Protein AF-A0A1Y1L8E2-F1 (afdb_monomer)

Radius of gyration: 16.69 Å; Cα contacts (8 Å, |Δi|>4): 199; chains: 1; bounding box: 32×36×58 Å

Structure (mmCIF, N/CA/C/O backbone):
data_AF-A0A1Y1L8E2-F1
#
_entry.id   AF-A0A1Y1L8E2-F1
#
loop_
_atom_site.group_PDB
_atom_site.id
_atom_site.type_symbol
_atom_site.label_atom_id
_atom_site.label_alt_id
_atom_site.label_comp_id
_atom_site.label_asym_id
_atom_site.label_entity_id
_atom_site.label_seq_id
_atom_site.pdbx_PDB_ins_code
_atom_site.Cartn_x
_atom_site.Cartn_y
_atom_site.Cartn_z
_atom_site.occupancy
_atom_site.B_iso_or_equiv
_atom_site.auth_seq_id
_atom_site.auth_comp_id
_atom_site.auth_asym_id
_atom_site.auth_atom_id
_atom_site.pdbx_PDB_model_num
ATOM 1 N N . MET A 1 1 ? 7.043 11.785 -0.685 1.00 83.12 1 MET A N 1
ATOM 2 C CA . MET A 1 1 ? 6.621 10.558 -1.414 1.00 83.12 1 MET A CA 1
ATOM 3 C C . MET A 1 1 ? 7.559 10.126 -2.560 1.00 83.12 1 MET A C 1
ATOM 5 O O . MET A 1 1 ? 7.576 8.943 -2.883 1.00 83.12 1 MET A O 1
ATOM 9 N N . LYS A 1 2 ? 8.369 11.013 -3.176 1.00 87.50 2 LYS A N 1
ATOM 10 C CA . LYS A 1 2 ? 9.293 10.635 -4.280 1.00 87.50 2 LYS A CA 1
ATOM 11 C C . LYS A 1 2 ? 10.254 9.495 -3.917 1.00 87.50 2 LYS A C 1
ATOM 13 O O . LYS A 1 2 ? 10.487 8.614 -4.737 1.00 87.50 2 LYS A O 1
ATOM 18 N N . GLU A 1 3 ? 10.784 9.511 -2.698 1.00 90.19 3 GLU A N 1
ATOM 19 C CA . GLU A 1 3 ? 11.722 8.484 -2.241 1.00 90.19 3 GLU A CA 1
ATOM 20 C C . GLU A 1 3 ? 11.047 7.120 -2.076 1.00 90.19 3 GLU A C 1
ATOM 22 O O . GLU A 1 3 ? 11.519 6.122 -2.610 1.00 90.19 3 GLU A O 1
ATOM 27 N N . SER A 1 4 ? 9.864 7.089 -1.463 1.00 90.81 4 SER A N 1
ATOM 28 C CA . SER A 1 4 ? 9.057 5.875 -1.311 1.00 90.81 4 SER A CA 1
ATOM 29 C C . SER A 1 4 ? 8.724 5.230 -2.655 1.00 90.81 4 SER A C 1
ATOM 31 O O . SER A 1 4 ? 8.772 4.012 -2.767 1.00 90.81 4 SER A O 1
ATOM 33 N N . ALA A 1 5 ? 8.456 6.030 -3.694 1.00 93.50 5 ALA A N 1
ATOM 34 C CA . ALA A 1 5 ? 8.225 5.515 -5.042 1.00 93.50 5 ALA A CA 1
ATOM 35 C C . ALA A 1 5 ? 9.478 4.854 -5.652 1.00 93.50 5 ALA A C 1
ATOM 37 O O . ALA A 1 5 ? 9.367 3.827 -6.318 1.00 93.50 5 ALA A O 1
ATOM 38 N N . ARG A 1 6 ? 10.678 5.400 -5.404 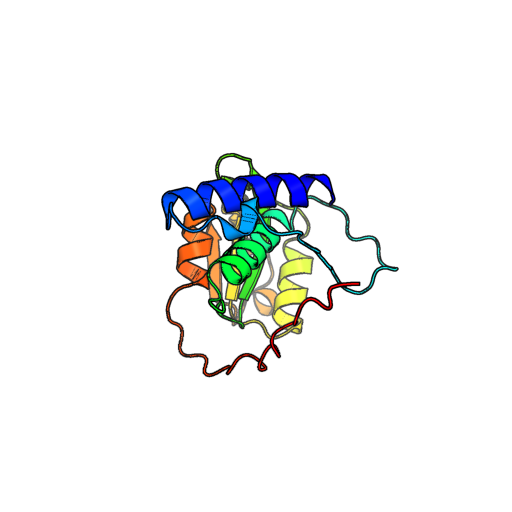1.00 94.62 6 ARG A N 1
ATOM 39 C CA . ARG A 1 6 ? 11.949 4.809 -5.868 1.00 94.62 6 ARG A CA 1
ATOM 40 C C . ARG A 1 6 ? 12.285 3.514 -5.138 1.00 94.62 6 ARG A C 1
ATOM 42 O O . ARG A 1 6 ? 12.685 2.538 -5.777 1.00 94.62 6 ARG A O 1
ATOM 49 N N . ILE A 1 7 ? 12.097 3.499 -3.818 1.00 95.94 7 ILE A N 1
ATOM 50 C CA . ILE A 1 7 ? 12.280 2.301 -2.995 1.00 95.94 7 ILE A CA 1
ATOM 51 C C . ILE A 1 7 ? 11.293 1.226 -3.452 1.00 95.94 7 ILE A C 1
ATOM 53 O O . ILE A 1 7 ? 11.709 0.112 -3.755 1.00 95.94 7 ILE A O 1
ATOM 57 N N . ALA A 1 8 ? 10.016 1.578 -3.608 1.00 97.06 8 ALA A N 1
ATOM 58 C CA . ALA A 1 8 ? 8.993 0.658 -4.083 1.00 97.06 8 ALA A CA 1
ATOM 59 C C . ALA A 1 8 ? 9.320 0.086 -5.472 1.00 97.06 8 ALA A C 1
ATOM 61 O O . ALA A 1 8 ? 9.226 -1.120 -5.669 1.00 97.06 8 ALA A O 1
ATOM 62 N N . LEU A 1 9 ? 9.782 0.904 -6.423 1.00 97.06 9 LEU A N 1
ATOM 63 C CA . LEU A 1 9 ? 10.208 0.403 -7.733 1.00 97.06 9 LEU A CA 1
ATOM 64 C C . LEU A 1 9 ? 11.386 -0.575 -7.631 1.00 97.06 9 LEU A C 1
ATOM 66 O O . LEU A 1 9 ? 11.406 -1.590 -8.323 1.00 97.06 9 LEU A O 1
ATOM 70 N N . THR A 1 10 ? 12.354 -0.291 -6.758 1.00 97.25 10 THR A N 1
ATOM 71 C CA . THR A 1 10 ? 13.492 -1.190 -6.509 1.00 97.25 10 THR A CA 1
ATOM 72 C C . THR A 1 10 ? 13.023 -2.526 -5.937 1.00 97.25 10 THR A C 1
ATOM 74 O O . THR A 1 10 ? 13.406 -3.582 -6.438 1.00 97.25 10 THR A O 1
ATOM 77 N N . VAL A 1 11 ? 12.139 -2.490 -4.939 1.00 97.81 11 VAL A N 1
ATOM 78 C CA . VAL A 1 11 ? 11.563 -3.692 -4.326 1.00 97.81 11 VAL A CA 1
ATOM 79 C C . VAL A 1 11 ? 10.725 -4.475 -5.336 1.00 97.81 11 VAL A C 1
ATOM 81 O O . VAL A 1 11 ? 10.903 -5.682 -5.452 1.00 97.81 11 VAL A O 1
ATOM 84 N N . ALA A 1 12 ? 9.876 -3.805 -6.122 1.00 97.81 12 ALA A N 1
ATOM 85 C CA . ALA A 1 12 ? 9.049 -4.439 -7.146 1.00 97.81 12 ALA A CA 1
ATOM 86 C C . ALA A 1 12 ? 9.896 -5.143 -8.215 1.00 97.81 12 ALA A C 1
ATOM 88 O O . ALA A 1 12 ? 9.584 -6.267 -8.589 1.00 97.81 12 ALA A O 1
ATOM 89 N N . ARG A 1 13 ? 10.998 -4.529 -8.670 1.00 96.88 13 ARG A N 1
ATOM 90 C CA . ARG A 1 13 ? 11.944 -5.163 -9.605 1.00 96.88 13 ARG A CA 1
ATOM 91 C C . ARG A 1 13 ? 12.593 -6.407 -9.009 1.00 96.88 13 ARG A C 1
ATOM 93 O O . ARG A 1 13 ? 12.605 -7.447 -9.656 1.00 96.88 13 ARG A O 1
ATOM 100 N N . ASN A 1 14 ? 13.096 -6.312 -7.777 1.00 95.75 14 ASN A N 1
ATOM 101 C CA . ASN A 1 14 ? 13.719 -7.447 -7.096 1.00 95.75 14 ASN A CA 1
ATOM 102 C C . ASN A 1 14 ? 12.724 -8.598 -6.896 1.00 95.75 14 ASN A C 1
ATOM 104 O O . ASN A 1 14 ? 13.063 -9.753 -7.140 1.00 95.75 14 ASN A O 1
ATOM 108 N N . TYR A 1 15 ? 11.493 -8.273 -6.498 1.00 95.69 15 TYR A N 1
ATOM 109 C CA . TYR A 1 15 ? 10.429 -9.248 -6.289 1.00 95.69 15 TYR A CA 1
ATOM 110 C C . TYR A 1 15 ? 9.997 -9.904 -7.606 1.00 95.69 15 TYR A C 1
ATOM 112 O O . TYR A 1 15 ? 9.927 -11.127 -7.690 1.00 95.69 15 TYR A O 1
ATOM 120 N N . LEU A 1 16 ? 9.776 -9.108 -8.659 1.00 95.44 16 LEU A N 1
ATOM 121 C CA . LEU A 1 16 ? 9.414 -9.611 -9.984 1.00 95.44 16 LEU A CA 1
ATOM 122 C C . LEU A 1 16 ? 10.504 -10.518 -10.550 1.00 95.44 16 LEU A C 1
ATOM 124 O O . LEU A 1 16 ? 10.185 -11.589 -11.038 1.00 95.44 16 LEU A O 1
ATOM 128 N N . ARG A 1 17 ? 11.780 -10.147 -10.412 1.00 94.69 17 ARG A N 1
ATOM 129 C CA . ARG A 1 17 ? 12.905 -10.970 -10.871 1.00 94.69 17 ARG A CA 1
ATOM 130 C C . ARG A 1 17 ? 12.971 -12.328 -10.173 1.00 94.69 17 ARG A C 1
ATOM 132 O O . ARG A 1 17 ? 13.382 -13.300 -10.793 1.00 94.69 17 ARG A O 1
ATOM 139 N N . ALA A 1 18 ? 12.613 -12.392 -8.890 1.00 93.62 18 ALA A N 1
ATOM 140 C CA . ALA A 1 18 ? 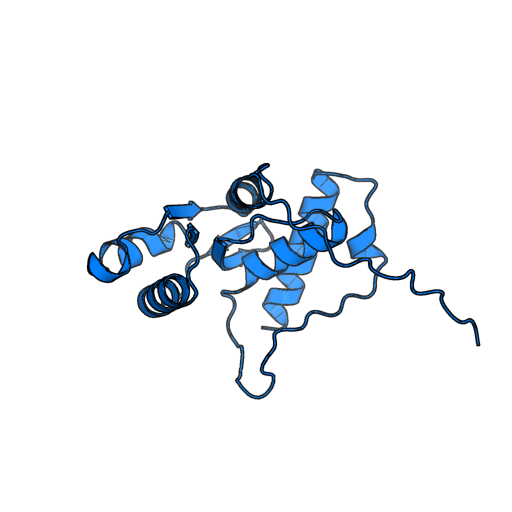12.565 -13.650 -8.148 1.00 93.62 18 ALA A CA 1
ATOM 141 C C . ALA A 1 18 ? 11.369 -14.527 -8.562 1.00 93.62 18 ALA A C 1
ATOM 143 O O . ALA A 1 18 ? 11.474 -15.750 -8.526 1.00 93.62 18 ALA A O 1
ATOM 144 N N . LEU A 1 19 ? 10.252 -13.904 -8.949 1.00 92.56 19 LEU A N 1
ATOM 145 C CA . LEU A 1 19 ? 9.016 -14.582 -9.341 1.00 92.56 19 LEU A CA 1
ATOM 146 C C . LEU A 1 19 ? 9.017 -15.036 -10.813 1.00 92.56 19 LEU A C 1
ATOM 148 O O . LEU A 1 19 ? 8.585 -16.143 -11.116 1.00 92.56 19 LEU A O 1
ATOM 152 N N . ASP A 1 20 ? 9.477 -14.172 -11.714 1.00 94.19 20 ASP A N 1
ATOM 153 C CA . ASP A 1 20 ? 9.524 -14.350 -13.167 1.00 94.19 20 ASP A CA 1
ATOM 154 C C . ASP A 1 20 ? 10.768 -13.627 -13.733 1.00 94.19 20 ASP A C 1
ATOM 156 O O . ASP A 1 20 ? 10.707 -12.443 -14.086 1.00 94.19 20 ASP A O 1
ATOM 160 N N . PRO A 1 21 ? 11.925 -14.313 -13.797 1.00 93.69 21 PRO A N 1
ATOM 161 C CA . PRO A 1 21 ? 13.194 -13.716 -14.221 1.00 93.69 21 PRO A CA 1
ATOM 162 C C . PRO A 1 21 ? 13.208 -13.165 -15.656 1.00 93.69 21 PRO A C 1
ATOM 164 O O . PRO A 1 21 ? 14.035 -12.303 -15.967 1.00 93.69 21 PRO A O 1
ATOM 167 N N . GLU A 1 22 ? 12.319 -13.648 -16.528 1.00 95.81 22 GLU A N 1
ATOM 168 C CA . GLU A 1 22 ? 12.240 -13.218 -17.929 1.00 95.81 22 GLU A CA 1
ATOM 169 C C . GLU A 1 22 ? 11.412 -11.934 -18.094 1.00 95.81 22 GLU A C 1
ATOM 171 O O . GLU A 1 22 ? 11.553 -11.210 -19.088 1.00 95.81 22 GLU A O 1
ATOM 176 N N . ASN A 1 23 ? 10.586 -11.589 -17.102 1.00 94.56 23 ASN A N 1
ATOM 177 C CA . ASN A 1 23 ? 9.771 -10.385 -17.131 1.00 94.56 23 ASN A CA 1
ATOM 178 C C . ASN A 1 23 ? 10.591 -9.127 -16.800 1.00 94.56 23 ASN A C 1
ATOM 180 O O . ASN A 1 23 ? 10.739 -8.708 -15.652 1.00 94.56 23 ASN A O 1
ATOM 184 N N . LYS A 1 24 ? 11.070 -8.461 -17.855 1.00 94.19 24 LYS A N 1
ATOM 185 C CA . LYS A 1 24 ? 11.832 -7.200 -17.778 1.00 94.19 24 LYS A CA 1
ATOM 186 C C . LYS A 1 24 ? 10.962 -5.944 -17.891 1.00 94.19 24 LYS A C 1
ATOM 188 O O . LYS A 1 24 ? 11.477 -4.858 -18.169 1.00 94.19 24 LYS A O 1
ATOM 193 N N . PHE A 1 25 ? 9.644 -6.051 -17.699 1.00 96.31 25 PHE A N 1
ATOM 194 C CA . PHE A 1 25 ? 8.718 -4.935 -17.922 1.00 96.31 25 PHE A CA 1
ATOM 195 C C . PHE A 1 25 ? 9.087 -3.694 -17.095 1.00 96.31 25 PHE A C 1
ATOM 197 O O . PHE A 1 25 ? 9.183 -2.594 -17.640 1.00 96.31 25 PHE A O 1
ATOM 204 N N . LEU A 1 26 ? 9.362 -3.865 -15.796 1.00 96.12 26 LEU A N 1
ATOM 205 C CA . LEU A 1 26 ? 9.710 -2.759 -14.890 1.00 96.12 26 LEU A CA 1
ATOM 206 C C . LEU A 1 26 ? 11.118 -2.182 -15.123 1.00 96.12 26 LEU A C 1
ATOM 208 O O . LEU A 1 26 ? 11.446 -1.127 -14.570 1.00 96.12 26 LEU A O 1
ATOM 212 N N . GLU A 1 27 ? 11.969 -2.858 -15.894 1.00 93.75 27 GLU A N 1
ATOM 213 C CA . GLU A 1 27 ? 13.314 -2.391 -16.260 1.00 93.75 27 GLU A CA 1
ATOM 214 C C . GLU A 1 27 ? 13.279 -1.558 -17.545 1.00 93.75 27 GLU A C 1
ATOM 216 O O . GLU A 1 27 ? 13.902 -0.500 -17.607 1.00 93.75 27 GLU A O 1
ATOM 221 N N . ASN A 1 28 ? 12.504 -2.006 -18.536 1.00 94.38 28 ASN A N 1
ATOM 222 C CA . ASN A 1 28 ? 12.523 -1.454 -19.892 1.00 94.38 28 ASN A CA 1
ATOM 223 C C . ASN A 1 28 ? 11.432 -0.407 -20.162 1.00 94.38 28 ASN A C 1
ATOM 225 O O . ASN A 1 28 ? 11.451 0.240 -21.209 1.00 94.38 28 ASN A O 1
ATOM 229 N N . SER A 1 29 ? 10.474 -0.240 -19.249 1.00 93.69 29 SER A N 1
ATOM 230 C CA . SER A 1 29 ? 9.330 0.655 -19.447 1.00 93.69 29 SER A CA 1
ATOM 231 C C . SER A 1 29 ? 9.517 2.009 -18.772 1.00 93.69 29 SER A C 1
ATOM 233 O O . SER A 1 29 ? 10.074 2.115 -17.677 1.00 93.69 29 SER A O 1
ATOM 235 N N . HIS A 1 30 ? 8.961 3.051 -19.390 1.00 94.50 30 HIS A N 1
ATOM 236 C CA . HIS A 1 30 ? 8.756 4.329 -18.719 1.00 94.50 30 HIS A CA 1
ATOM 237 C C . HIS A 1 30 ? 7.480 4.264 -17.873 1.00 94.50 30 HIS A C 1
ATOM 239 O O . HIS A 1 30 ? 6.405 3.959 -18.386 1.00 94.50 30 HIS A O 1
ATOM 245 N N . LEU A 1 31 ? 7.598 4.540 -16.575 1.00 94.56 31 LEU A N 1
ATOM 246 C CA . LEU A 1 31 ? 6.507 4.387 -15.615 1.00 94.56 31 LEU A CA 1
ATOM 247 C C . LEU A 1 31 ? 6.017 5.757 -15.146 1.00 94.56 31 LEU A C 1
ATOM 249 O O . LEU A 1 31 ? 6.809 6.585 -14.698 1.00 94.56 31 LEU A O 1
ATOM 253 N N . HIS A 1 32 ? 4.702 5.966 -15.192 1.00 94.56 32 HIS A N 1
ATOM 254 C CA . HIS A 1 32 ? 4.046 7.139 -14.624 1.00 94.56 32 HIS A CA 1
ATOM 255 C C . HIS A 1 32 ? 3.247 6.712 -13.391 1.00 94.56 32 HIS A C 1
ATOM 257 O O . HIS A 1 32 ? 2.239 6.020 -13.504 1.00 94.56 32 HIS A O 1
ATOM 263 N N . LEU A 1 33 ? 3.680 7.153 -12.208 1.00 92.12 33 LEU A N 1
ATOM 264 C CA . LEU A 1 33 ? 2.922 6.988 -10.971 1.00 92.12 33 LEU A CA 1
ATOM 265 C C . LEU A 1 33 ? 2.061 8.229 -10.720 1.00 92.12 33 LEU A C 1
ATOM 267 O O . LEU A 1 33 ? 2.593 9.304 -10.444 1.00 92.12 33 LEU A O 1
ATOM 271 N N . HIS A 1 34 ? 0.742 8.077 -10.804 1.00 91.69 34 HIS A N 1
ATOM 272 C CA . HIS A 1 34 ? -0.205 9.146 -10.513 1.00 91.69 34 HIS A CA 1
ATOM 273 C C . HIS A 1 34 ? -1.011 8.813 -9.260 1.00 91.69 34 HIS A C 1
ATOM 275 O O . HIS A 1 34 ? -1.621 7.750 -9.171 1.00 91.69 34 HIS A O 1
ATOM 281 N N . VAL A 1 35 ? -1.036 9.745 -8.310 1.00 90.75 35 VAL A N 1
ATOM 282 C CA . VAL A 1 35 ? -1.953 9.706 -7.171 1.00 90.75 35 VAL A CA 1
ATOM 283 C C . VAL A 1 35 ? -2.877 10.922 -7.316 1.00 90.75 35 VAL A C 1
ATOM 285 O O . VAL A 1 35 ? -2.369 12.045 -7.222 1.00 90.75 35 VAL A O 1
ATOM 288 N N . PRO A 1 36 ? -4.182 10.727 -7.608 1.00 87.50 36 PRO A N 1
ATOM 289 C CA . PRO A 1 36 ? -5.135 11.801 -7.917 1.00 87.50 36 PRO A CA 1
ATOM 290 C C . PRO A 1 36 ? -5.226 12.895 -6.854 1.00 87.50 36 PRO A C 1
ATOM 292 O O . PRO A 1 36 ? -4.700 12.744 -5.760 1.00 87.50 36 PRO A O 1
ATOM 295 N N . GLU A 1 37 ? -5.907 14.001 -7.167 1.00 85.69 37 GLU A N 1
ATOM 296 C CA . GLU A 1 37 ? -6.018 15.204 -6.318 1.00 85.69 37 GLU A CA 1
ATOM 297 C C . GLU A 1 37 ? -4.677 15.930 -6.101 1.00 85.69 37 GLU A C 1
ATOM 299 O O . GLU A 1 37 ? -4.255 16.172 -4.975 1.00 85.69 37 GLU A O 1
ATOM 304 N N . GLY A 1 38 ? -3.970 16.294 -7.173 1.00 71.44 38 GLY A N 1
ATOM 305 C CA . GLY A 1 38 ? -2.616 16.870 -7.084 1.00 71.44 38 GLY A CA 1
ATOM 306 C C . GLY A 1 38 ? -2.469 18.150 -6.238 1.00 71.44 38 GLY A C 1
ATOM 307 O O . GLY A 1 38 ? -1.353 18.496 -5.866 1.00 71.44 38 GLY A O 1
ATOM 308 N N . ALA A 1 39 ? -3.572 18.832 -5.912 1.00 73.31 39 ALA A N 1
ATOM 309 C CA . ALA A 1 39 ? -3.584 20.015 -5.050 1.00 73.31 39 ALA A CA 1
ATOM 310 C C . ALA A 1 39 ? -3.449 19.692 -3.550 1.00 73.31 39 ALA A C 1
ATOM 312 O O . ALA A 1 39 ? -3.033 20.556 -2.781 1.00 73.31 39 ALA A O 1
ATOM 313 N N . THR A 1 40 ? -3.783 18.469 -3.120 1.00 78.81 40 THR A N 1
ATOM 314 C CA . THR A 1 40 ? -3.600 18.025 -1.733 1.00 78.81 40 THR A CA 1
ATOM 315 C C . THR A 1 40 ? -2.219 17.378 -1.588 1.00 78.81 40 THR A C 1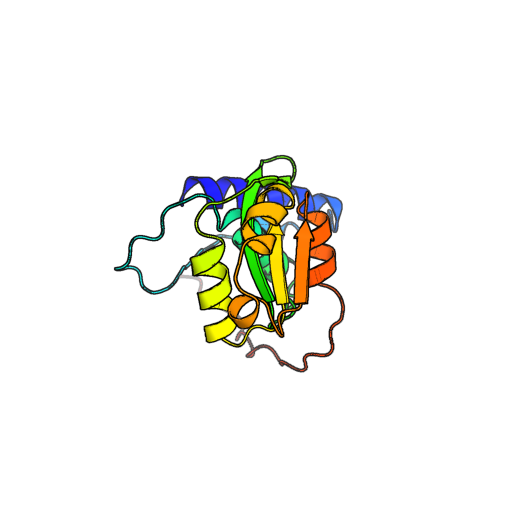
ATOM 317 O O . THR A 1 40 ? -1.950 16.376 -2.263 1.00 78.81 40 THR A O 1
ATOM 320 N N . PRO A 1 41 ? -1.314 17.919 -0.741 1.00 74.31 41 PRO A N 1
ATOM 321 C CA . PRO A 1 41 ? 0.002 17.328 -0.529 1.00 74.31 41 PRO A CA 1
ATOM 322 C C . PRO A 1 41 ? -0.121 15.887 -0.035 1.00 74.31 41 PRO A C 1
ATOM 324 O O . PRO A 1 41 ? -0.660 15.623 1.038 1.00 74.31 41 PRO A O 1
ATOM 327 N N . LYS A 1 42 ? 0.392 14.948 -0.831 1.00 78.06 42 LYS A N 1
ATOM 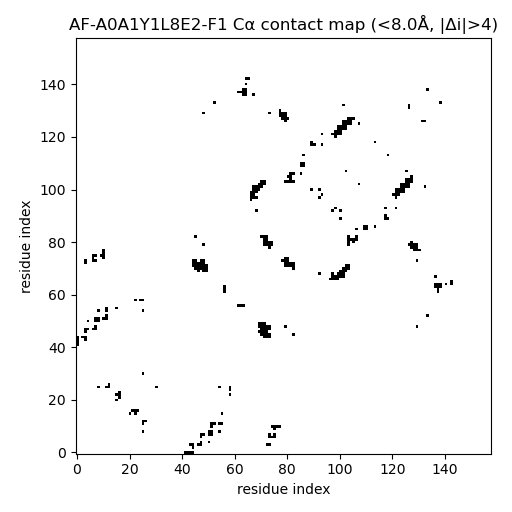328 C CA . LYS A 1 42 ? 0.489 13.530 -0.473 1.00 78.06 42 LYS A CA 1
ATOM 329 C C . LYS A 1 42 ? 1.930 13.242 -0.136 1.00 78.06 42 LYS A C 1
ATOM 331 O O . LYS A 1 42 ? 2.720 12.859 -1.001 1.00 78.06 42 LYS A O 1
ATOM 336 N N . ASP A 1 43 ? 2.280 13.507 1.113 1.00 74.00 43 ASP A N 1
ATOM 337 C CA . ASP A 1 43 ? 3.609 13.222 1.625 1.00 74.00 43 ASP A CA 1
ATOM 338 C C . ASP A 1 43 ? 3.582 12.130 2.693 1.00 74.00 43 ASP A C 1
ATOM 340 O O . ASP A 1 43 ? 2.550 11.852 3.300 1.00 74.00 43 ASP A O 1
ATOM 344 N N . GLY A 1 44 ? 4.729 11.485 2.877 1.00 80.31 44 GLY A N 1
ATOM 345 C CA . GLY A 1 44 ? 4.911 10.390 3.820 1.00 80.31 44 GLY A CA 1
ATOM 346 C C . GLY A 1 44 ? 5.216 9.038 3.160 1.00 80.31 44 GLY A C 1
ATOM 347 O O . GLY A 1 44 ? 4.860 8.798 2.001 1.00 80.31 44 GLY A O 1
ATOM 348 N N . PRO A 1 45 ? 5.897 8.144 3.895 1.00 90.62 45 PRO A N 1
ATOM 349 C CA . PRO A 1 45 ? 6.367 6.869 3.367 1.00 90.62 45 PRO A CA 1
ATOM 350 C C . PRO A 1 45 ? 5.314 5.754 3.370 1.00 90.62 45 PRO A C 1
ATOM 352 O O . PRO A 1 45 ? 5.527 4.697 2.779 1.00 90.62 45 PRO A O 1
ATOM 355 N N . SER A 1 46 ? 4.144 5.995 3.968 1.00 92.00 46 SER A N 1
ATOM 356 C CA . SER A 1 46 ? 3.147 4.964 4.266 1.00 92.00 46 SER A CA 1
ATOM 357 C C . SER A 1 46 ? 2.451 4.316 3.063 1.00 92.00 46 SER A C 1
ATOM 359 O O . SER A 1 46 ? 1.689 3.377 3.262 1.00 92.00 46 SER A O 1
ATOM 361 N N . ALA A 1 47 ? 2.665 4.819 1.844 1.00 94.06 47 ALA A N 1
ATOM 362 C CA . ALA A 1 47 ? 2.131 4.238 0.606 1.00 94.06 47 ALA A CA 1
ATOM 363 C C . ALA A 1 47 ? 3.109 3.255 -0.066 1.00 94.06 47 ALA A C 1
ATOM 365 O O . ALA A 1 47 ? 2.841 2.778 -1.167 1.00 94.06 47 ALA A O 1
ATOM 366 N N . GLY A 1 48 ? 4.259 2.976 0.560 1.00 96.00 48 GLY A N 1
ATOM 367 C CA . GLY A 1 48 ? 5.326 2.158 -0.013 1.00 96.00 48 GLY A CA 1
ATOM 368 C C . GLY A 1 48 ? 4.841 0.794 -0.500 1.00 96.00 48 GLY A C 1
ATOM 369 O O . GLY A 1 48 ? 5.027 0.469 -1.672 1.00 96.00 48 GLY A O 1
ATOM 370 N N . CYS A 1 49 ? 4.162 0.029 0.361 1.00 97.44 49 CYS A N 1
ATOM 371 C CA . CYS A 1 49 ? 3.628 -1.281 -0.020 1.00 97.44 49 CYS A CA 1
ATOM 372 C C . CYS A 1 49 ? 2.589 -1.192 -1.150 1.00 97.44 49 CYS A C 1
ATOM 374 O O . CYS A 1 49 ? 2.667 -1.959 -2.106 1.00 97.44 49 CYS A O 1
ATOM 376 N N . THR A 1 50 ? 1.697 -0.199 -1.106 1.00 96.94 50 THR A N 1
ATOM 377 C CA . THR A 1 50 ? 0.680 0.039 -2.140 1.00 96.94 50 THR A CA 1
ATOM 378 C C . THR A 1 50 ? 1.307 0.269 -3.510 1.00 96.94 50 THR A C 1
ATOM 380 O O . THR A 1 50 ? 0.839 -0.271 -4.512 1.00 96.94 50 THR A O 1
ATOM 383 N N . ILE A 1 51 ? 2.387 1.053 -3.562 1.00 97.25 51 ILE A N 1
ATOM 384 C CA . ILE A 1 51 ? 3.096 1.338 -4.809 1.00 97.25 51 ILE A CA 1
ATOM 385 C C . ILE A 1 51 ? 3.744 0.061 -5.358 1.00 97.25 51 ILE A C 1
ATOM 387 O O . ILE A 1 51 ? 3.639 -0.190 -6.556 1.00 97.25 51 ILE A O 1
ATOM 391 N N . VAL A 1 52 ? 4.361 -0.774 -4.509 1.00 98.19 52 VAL A N 1
ATOM 392 C CA . VAL A 1 52 ? 4.917 -2.067 -4.954 1.00 98.19 52 VAL A CA 1
ATOM 393 C C . VAL A 1 52 ? 3.825 -2.950 -5.548 1.00 98.19 52 VAL A C 1
ATOM 395 O O . VAL A 1 52 ? 4.004 -3.483 -6.642 1.00 98.19 52 VAL A O 1
ATOM 398 N N . THR A 1 53 ? 2.673 -3.053 -4.885 1.00 98.12 53 THR A N 1
ATOM 399 C CA . THR A 1 53 ? 1.548 -3.862 -5.368 1.00 98.12 53 THR A CA 1
ATOM 400 C C . THR A 1 53 ? 1.015 -3.375 -6.708 1.00 98.12 53 THR A C 1
ATOM 402 O O . THR A 1 53 ? 0.834 -4.185 -7.616 1.00 98.12 53 THR A O 1
ATOM 405 N N . ALA A 1 54 ? 0.834 -2.063 -6.877 1.00 97.50 54 ALA A N 1
ATOM 406 C CA . ALA A 1 54 ? 0.395 -1.488 -8.146 1.00 97.50 54 ALA A CA 1
ATOM 407 C C . ALA A 1 54 ? 1.390 -1.770 -9.286 1.00 97.50 54 ALA A C 1
ATOM 409 O O . ALA A 1 54 ? 0.986 -2.135 -10.389 1.00 97.50 54 ALA A O 1
ATOM 410 N N . LEU A 1 55 ? 2.695 -1.653 -9.016 1.00 97.69 55 LEU A N 1
ATOM 411 C CA . LEU A 1 55 ? 3.743 -1.936 -9.999 1.00 97.69 55 LEU A CA 1
ATOM 412 C C . LEU A 1 55 ? 3.792 -3.417 -10.389 1.00 97.69 55 LEU A C 1
ATOM 414 O O . LEU A 1 55 ? 3.933 -3.726 -11.570 1.00 97.69 55 LEU A O 1
ATOM 418 N N . LEU A 1 56 ? 3.658 -4.330 -9.423 1.00 97.69 56 LEU A N 1
ATOM 419 C CA . LEU A 1 56 ? 3.618 -5.767 -9.703 1.00 97.69 56 LEU A CA 1
ATOM 420 C C . LEU A 1 56 ? 2.356 -6.165 -10.469 1.00 97.69 56 LEU A C 1
ATOM 422 O O . LEU A 1 56 ? 2.454 -6.952 -11.405 1.00 97.69 56 LEU A O 1
ATOM 426 N N . SER A 1 57 ? 1.200 -5.593 -10.126 1.00 97.44 57 SER A N 1
ATOM 427 C CA . SER A 1 57 ? -0.054 -5.817 -10.857 1.00 97.44 57 SER A CA 1
ATOM 428 C C . SER A 1 57 ? 0.076 -5.374 -12.314 1.00 97.44 57 SER A C 1
ATOM 430 O O . SER A 1 57 ? -0.249 -6.139 -13.223 1.00 97.44 57 SER A O 1
ATOM 432 N N . LEU A 1 58 ? 0.656 -4.189 -12.543 1.00 96.94 58 LEU A N 1
ATOM 433 C CA . LEU A 1 58 ? 0.945 -3.678 -13.880 1.00 96.94 58 LEU A CA 1
ATOM 434 C C . LEU A 1 58 ? 1.899 -4.604 -14.653 1.00 96.94 58 LEU A C 1
ATOM 436 O O . LEU A 1 58 ? 1.623 -4.946 -15.798 1.00 96.94 58 LEU A O 1
ATOM 440 N N . ALA A 1 59 ? 3.003 -5.030 -14.034 1.00 96.75 59 ALA A N 1
ATOM 441 C CA . ALA A 1 59 ? 4.018 -5.857 -14.690 1.00 96.75 59 ALA A CA 1
ATOM 442 C C . ALA A 1 59 ? 3.554 -7.291 -14.987 1.00 96.75 59 ALA A C 1
ATOM 444 O O . ALA A 1 59 ? 3.986 -7.885 -15.975 1.00 96.75 59 ALA A O 1
ATOM 445 N N . LYS A 1 60 ? 2.684 -7.846 -14.136 1.00 94.62 60 LYS A N 1
ATOM 446 C CA . LYS A 1 60 ? 2.077 -9.174 -14.310 1.00 94.62 60 LYS A CA 1
ATOM 447 C C . LYS A 1 60 ? 0.846 -9.147 -15.213 1.00 94.62 60 LYS A C 1
ATOM 449 O O . LYS A 1 60 ? 0.373 -10.209 -15.602 1.00 94.62 60 LYS A O 1
ATOM 454 N N . ASN A 1 61 ? 0.332 -7.956 -15.537 1.00 94.25 61 ASN A N 1
ATOM 455 C CA . ASN A 1 61 ? -0.960 -7.773 -16.197 1.00 94.25 61 ASN A CA 1
ATOM 456 C C . ASN A 1 61 ? -2.079 -8.566 -15.489 1.00 94.25 61 ASN A C 1
ATOM 458 O O . ASN A 1 61 ? -2.902 -9.227 -16.121 1.00 94.25 61 ASN A O 1
ATOM 462 N N . GLU A 1 62 ? -2.065 -8.529 -14.157 1.00 94.50 62 GLU A N 1
ATOM 463 C CA . GLU A 1 62 ? -2.932 -9.330 -13.296 1.00 94.50 62 GLU A CA 1
ATOM 464 C C . GLU A 1 62 ? -3.620 -8.408 -12.281 1.00 94.50 62 GLU A C 1
ATOM 466 O O . GLU A 1 62 ? -2.926 -7.674 -11.564 1.00 94.50 62 GLU A O 1
ATOM 471 N N . PRO A 1 63 ? -4.964 -8.389 -12.218 1.00 94.69 63 PRO A N 1
ATOM 472 C CA . PRO A 1 63 ? -5.675 -7.558 -11.260 1.00 94.69 63 PRO A CA 1
ATOM 473 C C . PRO A 1 63 ? -5.491 -8.094 -9.837 1.00 94.69 63 PRO A C 1
ATOM 475 O O . PRO A 1 63 ? -5.535 -9.298 -9.605 1.00 94.69 63 PRO A O 1
ATOM 478 N N . ILE A 1 64 ? -5.355 -7.185 -8.875 1.00 95.25 64 ILE A N 1
ATOM 479 C CA . ILE A 1 64 ? -5.431 -7.530 -7.450 1.00 95.25 64 ILE A CA 1
ATOM 480 C C . ILE A 1 64 ? -6.886 -7.615 -6.983 1.00 95.25 64 ILE A C 1
ATOM 482 O O . ILE A 1 64 ? -7.783 -7.051 -7.625 1.00 95.25 64 ILE A O 1
ATOM 486 N N . ARG A 1 65 ? -7.127 -8.225 -5.815 1.00 92.56 65 ARG A N 1
ATOM 487 C CA . ARG A 1 65 ? -8.411 -8.067 -5.111 1.00 92.56 65 ARG A CA 1
ATOM 488 C C . ARG A 1 65 ? -8.739 -6.576 -4.939 1.00 92.56 65 ARG A C 1
ATOM 490 O O . ARG A 1 65 ? -7.863 -5.781 -4.609 1.00 92.56 65 ARG A O 1
ATOM 497 N N . GLN A 1 66 ? -9.988 -6.188 -5.196 1.00 89.88 66 GLN A N 1
ATOM 498 C CA . GLN A 1 66 ? -10.401 -4.773 -5.242 1.00 89.88 66 GLN A CA 1
ATOM 499 C C . GLN A 1 66 ? -11.035 -4.267 -3.939 1.00 89.88 66 GLN A C 1
ATOM 501 O O . GLN A 1 66 ? -11.275 -3.075 -3.785 1.00 89.88 66 GLN A O 1
ATOM 506 N N . ASP A 1 67 ? -11.308 -5.153 -2.985 1.00 92.62 67 ASP A N 1
ATOM 507 C CA . ASP A 1 67 ? -11.952 -4.845 -1.707 1.00 92.62 67 ASP A CA 1
ATOM 508 C C . ASP A 1 67 ? -10.944 -4.619 -0.565 1.00 92.62 67 ASP A C 1
ATOM 510 O O . ASP A 1 67 ? -11.286 -4.805 0.606 1.00 92.62 67 ASP A O 1
ATOM 514 N N . VAL A 1 68 ? -9.712 -4.221 -0.904 1.00 96.00 68 VAL A N 1
ATOM 515 C CA . VAL A 1 68 ? -8.583 -4.088 0.024 1.00 96.00 68 VAL A CA 1
ATOM 516 C C . VAL A 1 68 ? -8.065 -2.653 0.120 1.00 96.00 68 VAL A C 1
ATOM 518 O O . VAL A 1 68 ? -7.840 -1.980 -0.884 1.00 96.00 68 VAL A O 1
ATOM 521 N N . ALA A 1 69 ? -7.806 -2.205 1.346 1.00 96.94 69 ALA A N 1
ATOM 522 C CA . ALA A 1 69 ? -6.954 -1.059 1.639 1.00 96.94 69 ALA A CA 1
ATOM 523 C C . ALA A 1 69 ? -5.662 -1.537 2.310 1.00 96.94 69 ALA A C 1
ATOM 525 O O . ALA A 1 69 ? -5.672 -2.480 3.095 1.00 96.94 69 ALA A O 1
ATOM 526 N N . MET A 1 70 ? -4.538 -0.877 2.037 1.00 97.75 70 MET A N 1
ATOM 527 C CA . MET A 1 70 ? -3.267 -1.200 2.686 1.00 97.75 70 MET A CA 1
ATOM 528 C C . MET A 1 70 ? -2.481 0.063 3.014 1.00 97.75 70 MET A C 1
ATOM 530 O O . MET A 1 70 ? -2.545 1.052 2.283 1.00 97.75 70 MET A O 1
ATOM 534 N N . THR A 1 71 ? -1.725 0.024 4.106 1.00 97.31 71 THR A N 1
ATOM 535 C CA . THR A 1 71 ? -0.762 1.066 4.470 1.00 97.31 71 THR A CA 1
ATOM 536 C C . THR A 1 71 ? 0.476 0.412 5.065 1.00 97.31 71 THR A C 1
ATOM 538 O O . THR A 1 71 ? 0.390 -0.590 5.763 1.00 97.31 71 THR A O 1
ATOM 541 N N . GLY A 1 72 ? 1.636 1.001 4.817 1.00 97.19 72 GLY A N 1
ATOM 542 C CA . GLY A 1 72 ? 2.904 0.493 5.315 1.00 97.19 72 GLY A CA 1
ATOM 543 C C . GLY A 1 72 ? 4.056 1.145 4.575 1.00 97.19 72 GLY A C 1
ATOM 544 O O . GLY A 1 72 ? 4.050 1.249 3.344 1.00 97.19 72 GLY A O 1
ATOM 545 N N . GLU A 1 73 ? 5.041 1.613 5.329 1.00 97.19 73 GLU A N 1
ATOM 546 C CA . GLU A 1 73 ? 6.323 1.961 4.733 1.00 97.19 73 GLU A CA 1
ATOM 547 C C . GLU A 1 73 ? 7.049 0.671 4.341 1.00 97.19 73 GLU A C 1
ATOM 549 O O . GLU A 1 73 ? 6.916 -0.351 5.009 1.00 97.19 73 GLU A O 1
ATOM 554 N N . ILE A 1 74 ? 7.786 0.700 3.232 1.00 97.44 74 ILE A N 1
ATOM 555 C CA . ILE A 1 74 ? 8.520 -0.464 2.743 1.00 97.44 74 ILE A CA 1
ATOM 556 C C . ILE A 1 74 ? 10.014 -0.181 2.747 1.00 97.44 74 ILE A C 1
ATOM 558 O O . ILE A 1 74 ? 10.462 0.852 2.251 1.00 97.44 74 ILE A O 1
ATOM 562 N N . SER A 1 75 ? 10.786 -1.111 3.299 1.00 96.94 75 SER A N 1
ATOM 563 C CA . SER A 1 75 ? 12.247 -1.090 3.204 1.00 96.94 75 SER A CA 1
ATOM 564 C C . SER A 1 75 ? 12.730 -1.756 1.911 1.00 96.94 75 SER A C 1
ATOM 566 O O . SER A 1 75 ? 12.001 -2.522 1.283 1.00 96.94 75 SER A O 1
ATOM 568 N N . LEU A 1 76 ? 14.000 -1.550 1.545 1.00 96.31 76 LEU A N 1
ATOM 569 C CA . LEU A 1 76 ? 14.621 -2.222 0.391 1.00 96.31 76 LEU A CA 1
ATOM 570 C C . LEU A 1 76 ? 14.647 -3.756 0.507 1.00 96.31 76 LEU A C 1
ATOM 572 O O . LEU A 1 76 ? 14.722 -4.440 -0.510 1.00 96.31 76 LEU A O 1
ATOM 576 N N . MET A 1 77 ? 14.571 -4.289 1.731 1.00 94.94 77 MET A N 1
ATOM 577 C CA . MET A 1 77 ? 14.504 -5.730 1.998 1.00 94.94 77 MET A CA 1
ATOM 578 C C . MET A 1 77 ? 13.068 -6.276 1.967 1.00 94.94 77 MET A C 1
ATOM 580 O O . MET A 1 77 ? 12.860 -7.456 2.218 1.00 94.94 77 MET A O 1
ATOM 584 N N . GLY A 1 78 ? 12.067 -5.435 1.691 1.00 95.75 78 GLY A N 1
ATOM 585 C CA . GLY A 1 78 ? 10.661 -5.839 1.672 1.00 95.75 78 GLY A CA 1
ATOM 586 C C . GLY A 1 78 ? 9.989 -5.896 3.048 1.00 95.75 78 GLY A C 1
ATOM 587 O O . GLY A 1 78 ? 8.811 -6.242 3.109 1.00 95.75 78 GLY A O 1
ATOM 588 N N . LYS A 1 79 ? 10.679 -5.513 4.137 1.00 98.06 79 LYS A N 1
ATOM 589 C CA . LYS A 1 79 ? 10.050 -5.346 5.461 1.00 98.06 79 LYS A CA 1
ATOM 590 C C . LYS A 1 79 ? 9.003 -4.231 5.409 1.00 98.06 79 LYS A C 1
ATOM 592 O O . LYS A 1 79 ? 9.299 -3.157 4.873 1.00 98.06 79 LYS A O 1
ATOM 597 N N . ILE A 1 80 ? 7.842 -4.483 6.008 1.00 98.38 80 ILE A N 1
ATOM 598 C CA . ILE A 1 80 ? 6.767 -3.515 6.222 1.00 98.38 80 ILE A CA 1
ATOM 599 C C . ILE A 1 80 ? 6.970 -2.837 7.578 1.00 98.38 80 ILE A C 1
ATOM 601 O O . ILE A 1 80 ? 7.042 -3.493 8.615 1.00 98.38 80 ILE A O 1
ATOM 605 N N . LEU A 1 81 ? 7.115 -1.517 7.554 1.00 98.00 81 LEU A N 1
ATOM 606 C CA . LEU A 1 81 ? 7.404 -0.680 8.714 1.00 98.00 81 LEU A CA 1
ATOM 607 C C . LEU A 1 81 ? 6.135 0.038 9.208 1.00 98.00 81 LEU A C 1
ATOM 609 O O . LEU A 1 81 ? 5.240 0.323 8.397 1.00 98.00 81 LEU A O 1
ATOM 613 N N . PRO A 1 82 ? 6.050 0.334 10.522 1.00 97.56 82 PRO A N 1
ATOM 614 C CA . PRO A 1 82 ? 4.893 0.990 11.114 1.00 97.56 82 PRO A CA 1
ATOM 615 C C . PRO A 1 82 ? 4.665 2.384 10.538 1.00 97.56 82 PRO A C 1
ATOM 617 O O . PRO A 1 82 ? 5.576 3.071 10.079 1.00 97.56 82 PRO A O 1
ATOM 620 N N . VAL A 1 83 ? 3.415 2.822 10.600 1.00 96.88 83 VAL A N 1
ATOM 621 C CA . VAL A 1 83 ? 2.967 4.120 10.103 1.00 96.88 83 VAL A CA 1
ATOM 622 C C . VAL A 1 83 ? 2.077 4.806 11.132 1.00 96.88 83 VAL A C 1
ATOM 624 O O . VAL A 1 83 ? 1.423 4.161 11.948 1.00 96.88 83 VAL A O 1
ATOM 627 N N . GLY A 1 84 ? 2.001 6.133 11.065 1.00 95.75 84 GLY A N 1
ATOM 628 C CA . GLY A 1 84 ? 1.043 6.901 11.858 1.00 95.75 84 GLY A CA 1
ATOM 629 C C . GLY A 1 84 ? -0.381 6.861 11.290 1.00 95.75 84 GLY A C 1
ATOM 630 O O . GLY A 1 84 ? -0.606 6.488 10.129 1.00 95.75 84 GLY A O 1
ATOM 631 N N . GLY A 1 85 ? -1.331 7.320 12.108 1.00 95.31 85 GLY A N 1
ATOM 632 C CA . GLY A 1 85 ? -2.712 7.594 11.699 1.00 95.31 85 GLY A CA 1
ATOM 633 C C . GLY A 1 85 ? -3.579 6.351 11.481 1.00 95.31 85 GLY A C 1
ATOM 634 O O . GLY A 1 85 ? -4.413 6.336 10.578 1.00 95.31 85 GLY A O 1
ATOM 635 N N . ILE A 1 86 ? -3.361 5.280 12.255 1.00 96.75 86 ILE A N 1
ATOM 636 C CA . ILE A 1 86 ? -4.109 4.015 12.119 1.00 96.75 86 ILE A CA 1
ATOM 637 C C . ILE A 1 86 ? -5.607 4.219 12.340 1.00 96.75 86 ILE A C 1
ATOM 639 O O . ILE A 1 86 ? -6.418 3.671 11.592 1.00 96.75 86 ILE A O 1
ATOM 643 N N . LYS A 1 87 ? -5.988 5.074 13.291 1.00 95.75 87 LYS A N 1
ATOM 644 C CA . LYS A 1 87 ? -7.386 5.429 13.542 1.00 95.75 87 LYS A CA 1
ATOM 645 C C . LYS A 1 87 ? -8.042 6.058 12.314 1.00 95.75 87 LYS A C 1
ATOM 647 O O . LYS A 1 87 ? -9.066 5.570 11.843 1.00 95.75 87 LYS A O 1
ATOM 652 N N . GLU A 1 88 ? -7.453 7.122 11.779 1.00 95.50 88 GLU A N 1
ATOM 653 C CA . GLU A 1 88 ? -7.998 7.881 10.651 1.00 95.50 88 GLU A CA 1
ATOM 654 C C . GLU A 1 88 ? -8.044 7.024 9.384 1.00 95.50 88 GLU A C 1
ATOM 656 O O . GLU A 1 88 ? -9.045 7.036 8.667 1.00 95.50 88 GLU A O 1
ATOM 661 N N . LYS A 1 89 ? -6.997 6.225 9.141 1.00 95.56 89 LYS A N 1
ATOM 662 C CA . LYS A 1 89 ? -6.913 5.313 7.993 1.00 95.56 89 LYS A CA 1
ATOM 663 C C . LYS A 1 89 ? -7.945 4.193 8.067 1.00 95.56 89 LYS A C 1
ATOM 665 O O . LYS A 1 89 ? -8.571 3.890 7.056 1.00 95.56 89 LYS A O 1
ATOM 670 N N . THR A 1 90 ? -8.180 3.630 9.252 1.00 96.31 90 THR A N 1
ATOM 671 C CA . THR A 1 90 ? -9.206 2.593 9.445 1.00 96.31 90 THR A CA 1
ATOM 672 C C . THR A 1 90 ? -10.610 3.167 9.245 1.00 96.31 90 THR A C 1
ATOM 674 O O . THR A 1 90 ? -11.432 2.566 8.557 1.00 96.31 90 THR A O 1
ATOM 677 N N . ILE A 1 91 ? -10.881 4.373 9.764 1.00 95.31 91 ILE A N 1
ATOM 678 C CA . ILE A 1 91 ? -12.154 5.072 9.526 1.00 95.31 91 ILE A CA 1
ATOM 679 C C . ILE A 1 91 ? -12.348 5.347 8.028 1.00 95.31 91 ILE A C 1
ATOM 681 O O . ILE A 1 91 ? -13.442 5.131 7.507 1.00 95.31 91 ILE A O 1
ATOM 685 N N . ALA A 1 92 ? -11.310 5.821 7.334 1.00 94.44 92 ALA A N 1
ATOM 686 C CA . ALA A 1 92 ? -11.369 6.097 5.901 1.00 94.44 92 ALA A CA 1
ATOM 687 C C . ALA A 1 92 ? -11.642 4.825 5.086 1.00 94.44 92 ALA A C 1
ATOM 689 O O . ALA A 1 92 ? -12.531 4.839 4.239 1.00 94.44 92 ALA A O 1
ATOM 690 N N . ALA A 1 93 ? -10.954 3.724 5.401 1.00 94.31 93 ALA A N 1
ATOM 691 C CA . ALA A 1 93 ? -11.168 2.418 4.783 1.00 94.31 93 ALA A CA 1
ATOM 692 C C . ALA A 1 93 ? -12.619 1.933 4.964 1.00 94.31 93 ALA A C 1
ATOM 694 O O . ALA A 1 93 ? -13.307 1.597 4.000 1.00 94.31 93 ALA A O 1
ATOM 695 N N . LYS A 1 94 ? -13.144 1.991 6.192 1.00 91.44 94 LYS A N 1
ATOM 696 C CA . LYS A 1 94 ? -14.542 1.626 6.457 1.00 91.44 94 LYS A CA 1
ATOM 697 C C . LYS A 1 94 ? -15.526 2.507 5.681 1.00 91.44 94 LYS A C 1
ATOM 699 O O . LYS A 1 94 ? -16.499 2.005 5.126 1.00 91.44 94 LYS A O 1
ATOM 704 N N . ARG A 1 95 ? -15.269 3.817 5.602 1.00 93.31 95 ARG A N 1
ATOM 705 C CA . ARG A 1 95 ? -16.108 4.771 4.852 1.00 93.31 95 ARG A CA 1
ATOM 706 C C . ARG A 1 95 ? -16.059 4.564 3.341 1.00 93.31 95 A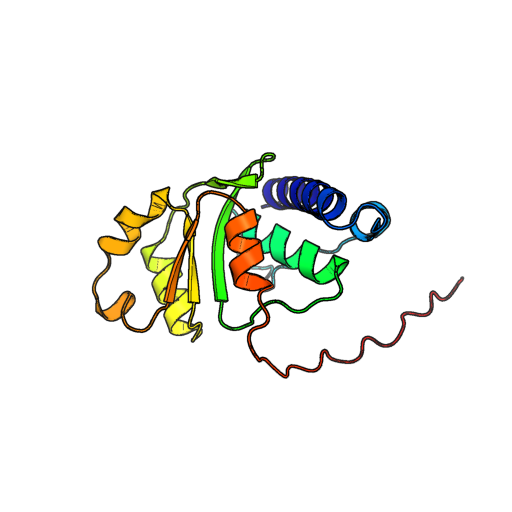RG A C 1
ATOM 708 O O . ARG A 1 95 ? -17.060 4.828 2.685 1.00 93.31 95 ARG A O 1
ATOM 715 N N . SER A 1 96 ? -14.935 4.102 2.795 1.00 91.12 96 SER A N 1
ATOM 716 C CA . SER A 1 96 ? -14.818 3.767 1.372 1.00 91.12 96 SER A CA 1
ATOM 717 C C . SER A 1 96 ? -15.429 2.406 1.025 1.00 91.12 96 SER A C 1
ATOM 719 O O . SER A 1 96 ? -15.430 2.029 -0.143 1.00 91.12 96 SER A O 1
ATOM 721 N N . GLY A 1 97 ? -15.939 1.666 2.016 1.00 90.81 97 GLY A N 1
ATOM 722 C CA . GLY A 1 97 ? -16.604 0.381 1.814 1.00 90.81 97 GLY A CA 1
ATOM 723 C C . GLY A 1 97 ? -15.657 -0.779 1.506 1.00 90.81 97 GLY A C 1
ATOM 724 O O . GLY A 1 97 ? -16.121 -1.808 1.013 1.00 90.81 97 GLY A O 1
ATOM 725 N N . VAL A 1 98 ? -14.351 -0.643 1.780 1.00 92.56 98 VAL A N 1
ATOM 726 C CA . VAL A 1 98 ? -13.441 -1.793 1.669 1.00 92.56 98 VAL A CA 1
ATOM 727 C C . VAL A 1 98 ? -13.750 -2.806 2.767 1.00 92.56 98 VAL A C 1
ATOM 729 O O . VAL A 1 98 ? -14.150 -2.439 3.873 1.00 92.56 98 VAL A O 1
ATOM 732 N N . LYS A 1 99 ? -13.576 -4.089 2.452 1.00 93.50 99 LYS A N 1
ATOM 733 C CA . LYS A 1 99 ? -13.851 -5.190 3.383 1.00 93.50 99 LYS A CA 1
ATOM 734 C C . LYS A 1 99 ? -12.598 -5.646 4.109 1.00 93.50 99 LYS A C 1
ATOM 736 O O . LYS A 1 99 ? -12.701 -6.130 5.227 1.00 93.50 99 LYS A O 1
ATOM 741 N N . CYS A 1 100 ? -11.439 -5.462 3.483 1.00 95.75 100 CYS A N 1
ATOM 742 C CA . CYS A 1 100 ? -10.152 -5.911 3.977 1.00 95.75 100 CYS A CA 1
ATOM 743 C C . CYS A 1 100 ? -9.203 -4.730 4.189 1.00 95.75 100 CYS A C 1
ATOM 745 O O . CYS A 1 100 ? -9.079 -3.855 3.329 1.00 95.75 100 CYS A O 1
ATOM 747 N N . ILE A 1 101 ? -8.486 -4.725 5.312 1.00 97.50 101 ILE A N 1
ATOM 748 C CA . ILE A 1 101 ? -7.403 -3.783 5.588 1.00 97.50 101 ILE A CA 1
ATOM 749 C C . ILE A 1 101 ? -6.113 -4.529 5.938 1.00 97.50 101 ILE A C 1
ATOM 751 O O . ILE A 1 101 ? -6.107 -5.445 6.756 1.00 97.50 101 ILE A O 1
ATOM 755 N N . ILE A 1 102 ? -5.011 -4.128 5.310 1.00 98.44 102 ILE A N 1
ATOM 756 C CA . ILE A 1 102 ? -3.671 -4.656 5.571 1.00 98.44 102 ILE A CA 1
ATOM 757 C C . ILE A 1 102 ? -2.864 -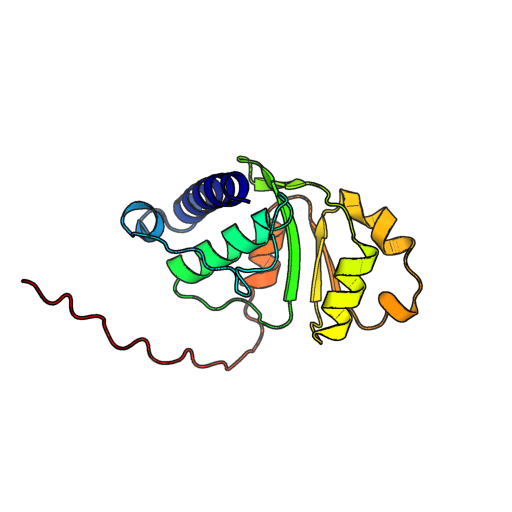3.589 6.311 1.00 98.44 102 ILE A C 1
ATOM 759 O O . ILE A 1 102 ? -2.704 -2.466 5.816 1.00 98.44 102 ILE A O 1
ATOM 763 N N . LEU A 1 103 ? -2.359 -3.946 7.489 1.00 98.38 103 LEU A N 1
ATOM 764 C CA . LEU A 1 103 ? -1.621 -3.069 8.395 1.00 98.38 103 LEU A CA 1
ATOM 765 C C . LEU A 1 103 ? -0.260 -3.685 8.767 1.00 98.38 103 LEU A C 1
ATOM 767 O O . LEU A 1 103 ? -0.130 -4.908 8.787 1.00 98.38 103 LEU A O 1
ATOM 771 N N . PRO A 1 104 ? 0.756 -2.877 9.113 1.00 98.62 104 PRO A N 1
ATOM 772 C CA . PRO A 1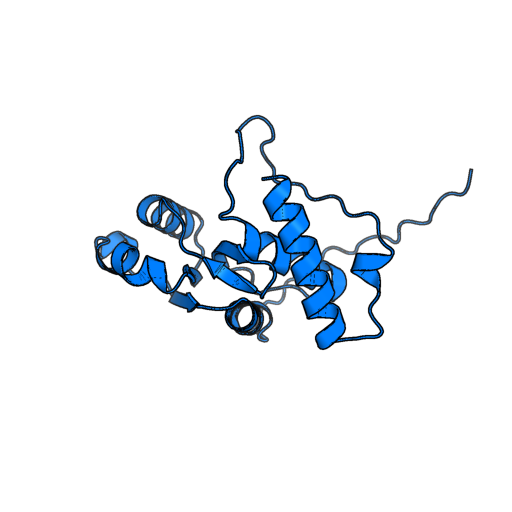 104 ? 2.006 -3.400 9.664 1.00 98.62 104 PRO A CA 1
ATOM 773 C C . PRO A 1 104 ? 1.759 -4.121 10.999 1.00 98.62 104 PRO A C 1
ATOM 775 O O . PRO A 1 104 ? 0.968 -3.640 11.811 1.00 98.62 104 PRO A O 1
ATOM 778 N N . GLU A 1 105 ? 2.470 -5.220 11.271 1.00 98.50 105 GLU A N 1
ATOM 779 C CA . GLU A 1 105 ? 2.373 -5.951 12.552 1.00 98.50 105 GLU A CA 1
ATOM 780 C C . GLU A 1 105 ? 2.656 -5.036 13.750 1.00 98.50 105 GLU A C 1
ATOM 782 O O . GLU A 1 105 ? 1.962 -5.084 14.763 1.00 98.50 105 GLU A O 1
ATOM 787 N N . GLU A 1 106 ? 3.615 -4.120 13.606 1.00 97.81 106 GLU A N 1
ATOM 788 C CA . GLU A 1 106 ? 3.979 -3.158 14.650 1.00 97.81 106 GLU A CA 1
ATOM 789 C C . GLU A 1 106 ? 2.834 -2.170 14.991 1.00 97.81 106 GLU A C 1
ATOM 791 O O . GLU A 1 106 ? 2.802 -1.634 16.096 1.00 97.81 106 GLU A O 1
ATOM 796 N N . ASN A 1 107 ? 1.842 -1.983 14.108 1.00 98.19 107 ASN A N 1
ATOM 797 C CA . ASN A 1 107 ? 0.656 -1.145 14.350 1.00 98.19 107 ASN A CA 1
ATOM 798 C C . ASN A 1 107 ? -0.542 -1.896 14.962 1.00 98.19 107 ASN A C 1
ATOM 800 O O . ASN A 1 107 ? -1.611 -1.314 15.161 1.00 98.19 107 ASN A O 1
ATOM 804 N N . LYS A 1 108 ? -0.400 -3.187 15.276 1.00 98.00 108 LYS A N 1
ATOM 805 C CA . LYS A 1 108 ? -1.481 -4.018 15.830 1.00 98.00 108 LYS A CA 1
ATOM 806 C C . LYS A 1 108 ? -2.028 -3.511 17.154 1.00 98.00 108 LYS A C 1
ATOM 808 O O . LYS A 1 108 ? -3.233 -3.568 17.382 1.00 98.00 108 LYS A O 1
ATOM 813 N N . LYS A 1 109 ? -1.157 -2.977 18.012 1.00 96.69 109 LYS A N 1
ATOM 814 C CA . LYS A 1 109 ? -1.578 -2.354 19.269 1.00 96.69 109 LYS A CA 1
ATOM 815 C C . LYS A 1 109 ? -2.465 -1.134 19.006 1.00 96.69 109 LYS A C 1
ATOM 817 O O . LYS A 1 109 ? -3.568 -1.079 19.533 1.00 96.69 109 LYS A O 1
ATOM 822 N N . ASP A 1 110 ? -2.029 -0.233 18.124 1.00 96.81 110 ASP A N 1
ATOM 823 C CA . ASP A 1 110 ? -2.789 0.973 17.767 1.00 96.81 110 ASP A CA 1
ATOM 824 C C . ASP A 1 110 ? -4.171 0.637 17.186 1.00 96.81 110 ASP A C 1
ATOM 826 O O . ASP A 1 110 ? -5.136 1.359 17.425 1.00 96.81 110 ASP A O 1
ATOM 830 N N . TYR A 1 111 ? -4.268 -0.455 16.418 1.00 97.19 111 TYR A N 1
ATOM 831 C CA . TYR A 1 111 ? -5.534 -0.954 15.882 1.00 97.19 111 TYR A CA 1
ATOM 832 C C . TYR A 1 111 ? -6.445 -1.536 16.971 1.00 97.19 111 TYR A C 1
ATOM 834 O O . TYR A 1 111 ? -7.642 -1.260 16.985 1.00 97.19 111 TYR A O 1
ATOM 842 N N . ASN A 1 112 ? -5.895 -2.331 17.890 1.00 96.38 112 ASN A N 1
ATOM 843 C CA . ASN A 1 112 ? -6.667 -2.961 18.964 1.00 96.38 112 ASN A CA 1
ATOM 844 C C . ASN A 1 112 ? -7.207 -1.948 19.984 1.00 96.38 112 ASN A C 1
ATOM 846 O O . ASN A 1 112 ? -8.230 -2.208 20.612 1.00 96.38 112 ASN A O 1
ATOM 850 N N . ASP A 1 113 ? -6.558 -0.790 20.112 1.00 96.19 113 ASP A N 1
ATOM 851 C CA . ASP A 1 113 ? -7.019 0.318 20.954 1.00 96.19 113 ASP A CA 1
ATOM 852 C C . ASP A 1 113 ? -8.194 1.101 20.316 1.00 96.19 113 ASP A C 1
ATOM 854 O O . ASP A 1 113 ? -8.758 2.014 20.931 1.00 96.19 113 ASP A O 1
ATOM 858 N N . LEU A 1 114 ? -8.595 0.770 19.080 1.00 96.06 114 LEU A N 1
ATOM 859 C CA . LEU A 1 114 ? -9.718 1.418 18.407 1.00 96.06 114 LEU A CA 1
ATOM 860 C C . LEU A 1 114 ? -11.075 0.921 18.938 1.00 96.06 114 LEU A C 1
ATOM 862 O O . LEU A 1 114 ? -11.278 -0.278 19.128 1.00 96.06 114 LEU A O 1
ATOM 866 N N . PRO A 1 115 ? -12.066 1.820 19.089 1.00 95.81 115 PRO A N 1
ATOM 867 C CA . PRO A 1 115 ? -13.436 1.432 19.400 1.00 95.81 115 PRO A CA 1
ATOM 868 C C . PRO A 1 115 ? -14.022 0.421 18.406 1.00 95.81 115 PRO A C 1
ATOM 870 O O . PRO A 1 115 ? -13.855 0.563 17.193 1.00 95.81 115 PRO A O 1
ATOM 873 N N . GLN A 1 116 ? -14.819 -0.525 18.911 1.00 93.94 116 GLN A N 1
ATOM 874 C CA . GLN A 1 116 ? -15.408 -1.608 18.115 1.00 93.94 116 GLN A CA 1
ATOM 875 C C . GLN A 1 116 ? -16.222 -1.111 16.912 1.00 93.94 116 GLN A C 1
ATOM 877 O O . GLN A 1 116 ? -16.136 -1.687 15.836 1.00 93.94 116 GLN A O 1
ATOM 882 N N . PHE A 1 117 ? -16.940 0.011 17.033 1.00 91.75 117 PHE A N 1
ATOM 883 C CA . PHE A 1 117 ? -17.703 0.567 15.908 1.00 91.75 117 PHE A CA 1
ATOM 884 C C . PHE A 1 117 ? -16.820 0.966 14.706 1.00 91.75 117 PHE A C 1
ATOM 886 O O . PHE A 1 117 ? -17.332 1.127 13.597 1.00 91.75 117 PHE A O 1
ATOM 893 N N . ILE A 1 118 ? -15.505 1.137 14.896 1.00 92.25 118 ILE A N 1
ATOM 894 C CA . ILE A 1 118 ? -14.535 1.412 13.826 1.00 92.25 118 ILE A CA 1
ATOM 895 C C . ILE A 1 118 ? -14.048 0.109 13.186 1.00 92.25 118 ILE A C 1
ATOM 897 O O . ILE A 1 118 ? -13.933 0.049 11.965 1.00 92.25 118 ILE A O 1
ATOM 901 N N . THR A 1 119 ? -13.780 -0.918 13.991 1.00 93.25 119 THR A N 1
ATOM 902 C CA . THR A 1 119 ? -13.140 -2.173 13.561 1.00 93.25 119 THR A CA 1
ATOM 903 C C . THR A 1 119 ? -14.135 -3.235 13.094 1.00 93.25 119 THR A C 1
ATOM 905 O O . THR A 1 119 ? -13.810 -4.074 12.260 1.00 93.25 119 THR A O 1
ATOM 908 N N . GLU A 1 120 ? -15.373 -3.180 13.580 1.00 92.94 120 GLU A N 1
ATOM 909 C CA . GLU A 1 120 ? -16.426 -4.141 13.266 1.00 92.94 120 GLU A CA 1
ATOM 910 C C . GLU A 1 120 ? -16.702 -4.217 11.759 1.00 92.94 120 GLU A C 1
ATOM 912 O O . GLU A 1 120 ? -16.893 -3.189 11.094 1.00 92.94 120 GLU A O 1
ATOM 917 N N . GLY A 1 121 ? -16.760 -5.448 11.244 1.00 89.25 121 GLY A N 1
ATOM 918 C CA . GLY A 1 121 ? -17.039 -5.749 9.840 1.00 89.25 121 GLY A CA 1
ATOM 919 C C . GLY A 1 121 ? -15.832 -5.651 8.903 1.00 89.25 121 GLY A C 1
ATOM 920 O O . GLY A 1 121 ? -16.004 -5.888 7.710 1.00 89.25 121 GLY A O 1
ATOM 921 N N . LEU A 1 122 ? -14.638 -5.322 9.412 1.00 94.12 122 LEU A N 1
ATOM 922 C CA . LEU A 1 122 ? -13.395 -5.335 8.639 1.00 94.12 122 LEU A CA 1
ATOM 923 C C . LEU A 1 122 ? -12.631 -6.650 8.847 1.00 94.12 122 LEU A C 1
ATOM 925 O O . LEU A 1 122 ? -12.347 -7.050 9.974 1.00 94.12 122 LEU A O 1
ATOM 929 N N . GLU A 1 123 ? -12.258 -7.294 7.746 1.00 95.88 123 GLU A N 1
ATOM 930 C CA . GLU A 1 123 ? -11.179 -8.281 7.688 1.00 95.88 123 GLU A CA 1
ATOM 931 C C . GLU A 1 123 ? -9.846 -7.537 7.853 1.00 95.88 123 GLU A C 1
ATOM 933 O O . GLU A 1 123 ? -9.604 -6.534 7.179 1.00 95.88 123 GLU A O 1
ATOM 938 N N . VAL A 1 124 ? -8.978 -7.996 8.756 1.00 97.31 124 VAL A N 1
ATOM 939 C CA . VAL A 1 124 ? -7.716 -7.312 9.074 1.00 97.31 124 VAL A CA 1
ATOM 940 C C . VAL A 1 124 ? -6.563 -8.291 8.969 1.00 97.31 124 VAL A C 1
ATOM 942 O O . VAL A 1 124 ? -6.583 -9.335 9.618 1.00 97.31 124 VAL A O 1
ATOM 945 N N . HIS A 1 125 ? -5.535 -7.911 8.215 1.00 98.12 125 HIS A N 1
ATOM 946 C CA . HIS A 1 125 ? -4.271 -8.637 8.137 1.00 98.12 125 HIS A CA 1
ATOM 947 C C . HIS A 1 125 ? -3.143 -7.780 8.681 1.00 98.12 125 HIS A C 1
ATOM 949 O O . HIS A 1 125 ? -2.933 -6.653 8.227 1.00 98.12 125 HIS A O 1
ATOM 955 N N . PHE A 1 126 ? -2.407 -8.332 9.636 1.00 98.44 126 PHE A N 1
ATOM 956 C CA . PHE A 1 126 ? -1.178 -7.741 10.143 1.00 98.44 126 PHE A CA 1
ATOM 957 C C . PHE A 1 126 ? 0.010 -8.443 9.492 1.00 98.44 126 PHE A C 1
ATOM 959 O O . PHE A 1 126 ? 0.055 -9.670 9.483 1.00 98.44 126 PHE A O 1
ATOM 966 N N . VAL A 1 127 ? 0.922 -7.671 8.901 1.00 98.56 127 VAL A N 1
ATOM 967 C CA . VAL A 1 127 ? 2.020 -8.206 8.080 1.00 98.56 127 VAL A CA 1
ATOM 968 C C . VAL A 1 127 ? 3.375 -7.665 8.520 1.00 98.56 127 VAL A C 1
ATOM 970 O O . VAL A 1 127 ? 3.495 -6.509 8.934 1.00 98.56 127 VAL A O 1
ATOM 973 N N . ASN A 1 128 ? 4.419 -8.481 8.381 1.00 98.19 128 ASN A N 1
ATOM 974 C CA . ASN A 1 128 ? 5.804 -8.077 8.640 1.00 98.19 128 ASN A CA 1
ATOM 975 C C . ASN A 1 128 ? 6.580 -7.817 7.348 1.00 98.19 128 ASN A C 1
ATOM 977 O O . ASN A 1 128 ? 7.485 -6.980 7.322 1.00 98.19 128 ASN A O 1
ATOM 981 N N . ASN A 1 129 ? 6.242 -8.528 6.274 1.00 98.12 129 ASN A N 1
ATOM 982 C CA . ASN A 1 129 ? 6.950 -8.484 5.004 1.00 98.12 129 ASN A CA 1
ATOM 983 C C . ASN A 1 129 ? 5.993 -8.411 3.812 1.00 98.12 129 ASN A C 1
ATOM 985 O O . ASN A 1 129 ? 4.825 -8.789 3.869 1.00 98.12 129 ASN A O 1
ATOM 989 N N . TYR A 1 130 ? 6.514 -7.910 2.695 1.00 98.06 130 TYR A N 1
ATOM 990 C CA . TYR A 1 130 ? 5.730 -7.679 1.488 1.00 98.06 130 TYR A CA 1
ATOM 991 C C . TYR A 1 130 ? 5.179 -8.965 0.846 1.00 98.06 130 TYR A C 1
ATOM 993 O O . TYR A 1 130 ? 4.129 -8.918 0.212 1.00 98.06 130 TYR A O 1
ATOM 1001 N N . ASN A 1 131 ? 5.840 -10.114 1.008 1.00 96.62 131 ASN A N 1
ATOM 1002 C CA . ASN A 1 131 ? 5.340 -11.389 0.482 1.00 96.62 131 ASN A CA 1
ATOM 1003 C C . ASN A 1 131 ? 3.965 -11.755 1.062 1.00 96.62 131 ASN A C 1
ATOM 1005 O O . ASN A 1 131 ? 3.113 -12.221 0.321 1.00 96.62 131 ASN A O 1
ATOM 1009 N N . GLU A 1 132 ? 3.716 -11.451 2.337 1.00 97.88 132 GLU A N 1
ATOM 1010 C CA . GLU A 1 132 ? 2.406 -11.671 2.959 1.00 97.88 132 GLU A CA 1
ATOM 1011 C C . GLU A 1 132 ? 1.329 -10.814 2.271 1.00 97.88 132 GLU A C 1
ATOM 1013 O O . GLU A 1 132 ? 0.242 -11.296 1.966 1.00 97.88 132 GLU A O 1
ATOM 1018 N N . ILE A 1 133 ? 1.653 -9.554 1.941 1.00 97.88 133 ILE A N 1
ATOM 1019 C CA . ILE A 1 133 ? 0.762 -8.674 1.167 1.00 97.88 133 ILE A CA 1
ATOM 1020 C C . ILE A 1 133 ? 0.496 -9.268 -0.214 1.00 97.88 133 ILE A C 1
ATOM 1022 O O . ILE A 1 133 ? -0.654 -9.301 -0.644 1.00 97.88 133 ILE A O 1
ATOM 1026 N N . PHE A 1 134 ? 1.543 -9.724 -0.907 1.00 97.00 134 PHE A N 1
ATOM 1027 C CA . PHE A 1 134 ? 1.429 -10.329 -2.231 1.00 97.00 134 PHE A CA 1
ATOM 1028 C C . PHE A 1 134 ? 0.456 -11.516 -2.221 1.00 97.00 134 PHE A C 1
ATOM 1030 O O . PHE A 1 134 ? -0.474 -11.538 -3.028 1.00 97.00 134 PHE A O 1
ATOM 1037 N N . ASP A 1 135 ? 0.605 -12.430 -1.263 1.00 95.31 135 ASP A N 1
ATOM 1038 C CA . ASP A 1 135 ? -0.255 -13.607 -1.129 1.00 95.31 135 ASP A CA 1
ATOM 1039 C C . ASP A 1 135 ? -1.719 -13.215 -0.868 1.00 95.31 135 ASP A C 1
ATOM 1041 O O . ASP A 1 135 ? -2.633 -13.797 -1.452 1.00 95.31 135 ASP A O 1
ATOM 1045 N N . ILE A 1 136 ? -1.963 -12.180 -0.054 1.00 95.50 136 ILE A N 1
ATOM 1046 C CA . ILE A 1 136 ? -3.317 -11.685 0.242 1.00 95.50 136 ILE A CA 1
ATOM 1047 C C . ILE A 1 136 ? -3.977 -11.057 -0.994 1.00 95.50 136 ILE A C 1
ATOM 1049 O O . ILE A 1 136 ? -5.181 -11.227 -1.198 1.00 95.50 136 ILE A O 1
ATOM 1053 N N . VAL A 1 137 ? -3.229 -10.295 -1.802 1.00 96.12 137 VAL A N 1
ATOM 1054 C CA . VAL A 1 137 ? -3.814 -9.446 -2.858 1.00 96.12 137 VAL A CA 1
ATOM 1055 C C . VAL A 1 137 ? -3.838 -10.077 -4.247 1.00 96.12 137 VAL A C 1
ATOM 1057 O O . VAL A 1 137 ? -4.685 -9.681 -5.048 1.00 96.12 137 VAL A O 1
ATOM 1060 N N . PHE A 1 138 ? -2.959 -11.048 -4.519 1.00 92.88 138 PHE A N 1
ATOM 1061 C CA . PHE A 1 138 ? -2.917 -11.827 -5.767 1.00 92.88 138 PHE A CA 1
ATOM 1062 C C . PHE A 1 138 ? -3.510 -13.239 -5.622 1.00 92.88 138 PHE A C 1
ATOM 1064 O O . PHE A 1 138 ? -3.522 -14.006 -6.582 1.00 92.88 138 PHE A O 1
ATOM 1071 N N . SER A 1 139 ? -4.039 -13.603 -4.450 1.00 79.50 139 SER A N 1
ATOM 1072 C CA . SER A 1 139 ? -4.841 -14.824 -4.332 1.00 79.50 139 SER A CA 1
ATOM 1073 C C . SER A 1 139 ? -6.079 -14.747 -5.238 1.00 79.50 139 SER A C 1
ATOM 1075 O O . SER A 1 139 ? -6.688 -13.678 -5.341 1.00 79.50 139 SER A O 1
ATOM 1077 N N . PRO A 1 140 ? -6.502 -15.863 -5.866 1.00 58.16 140 PRO A N 1
ATOM 1078 C CA . PRO A 1 140 ? -7.669 -15.900 -6.738 1.00 58.16 140 PRO A CA 1
ATOM 1079 C C . PRO A 1 140 ? -8.955 -15.728 -5.917 1.00 58.16 140 PRO A C 1
ATOM 1081 O O . PRO A 1 140 ? -9.647 -16.686 -5.583 1.00 58.16 140 PRO A O 1
ATOM 1084 N N . ALA A 1 141 ? -9.284 -14.485 -5.579 1.00 47.62 141 ALA A N 1
ATOM 1085 C CA . ALA A 1 141 ? -10.591 -14.105 -5.080 1.00 47.62 141 ALA A CA 1
ATOM 1086 C C . ALA A 1 141 ? -11.473 -13.754 -6.282 1.00 47.62 141 ALA A C 1
ATOM 1088 O O . ALA A 1 141 ? -11.179 -12.841 -7.052 1.00 47.62 141 ALA A O 1
ATOM 1089 N N . THR A 1 142 ? -12.550 -14.519 -6.443 1.00 40.06 142 THR A N 1
ATOM 1090 C CA . THR A 1 142 ? -13.618 -14.407 -7.441 1.00 40.06 142 THR A CA 1
ATOM 1091 C C . THR A 1 142 ? -14.069 -12.958 -7.659 1.00 40.06 142 THR A C 1
ATOM 1093 O O . THR A 1 142 ? -14.981 -12.471 -6.998 1.00 40.06 142 THR A O 1
ATOM 1096 N N . SER A 1 143 ? -13.445 -12.249 -8.595 1.00 39.44 143 SER A N 1
ATOM 1097 C CA . SER A 1 143 ? -13.839 -10.895 -8.979 1.00 39.44 143 SER A CA 1
ATOM 1098 C C . SER A 1 143 ? -13.798 -10.784 -10.495 1.00 39.44 143 SER A C 1
ATOM 1100 O O . SER A 1 143 ? -12.759 -10.541 -11.104 1.00 39.44 143 SER A O 1
ATOM 1102 N N . THR A 1 144 ? -14.964 -10.985 -11.105 1.00 36.41 144 THR A N 1
ATOM 1103 C CA . THR A 1 144 ? -15.263 -10.795 -12.528 1.00 36.41 144 THR A CA 1
ATOM 1104 C C . THR A 1 144 ? -15.234 -9.313 -12.902 1.00 36.41 144 THR A C 1
ATOM 1106 O O . THR A 1 144 ? -16.253 -8.735 -13.276 1.00 36.41 144 THR A O 1
ATOM 1109 N N . ILE A 1 145 ? -14.076 -8.672 -12.786 1.00 47.09 145 ILE A N 1
ATOM 1110 C CA . ILE A 1 145 ? -13.869 -7.343 -13.353 1.00 47.09 145 ILE A CA 1
ATOM 1111 C C . ILE A 1 145 ? -13.048 -7.549 -14.614 1.00 47.09 145 ILE A C 1
ATOM 1113 O O . ILE A 1 145 ? -11.833 -7.723 -14.573 1.00 47.09 145 ILE A O 1
ATOM 1117 N N . THR A 1 146 ? -13.746 -7.588 -15.747 1.00 39.12 146 THR A N 1
ATOM 1118 C CA . THR A 1 146 ? -13.121 -7.498 -17.063 1.00 39.12 146 THR A CA 1
ATOM 1119 C C . THR A 1 146 ? -12.363 -6.168 -17.117 1.00 39.12 146 THR A C 1
ATOM 1121 O O . THR A 1 146 ? -13.002 -5.121 -16.979 1.00 39.12 146 THR A O 1
ATOM 1124 N N . PRO A 1 147 ? -11.028 -6.162 -17.277 1.00 45.38 147 PRO A N 1
ATOM 1125 C CA . PRO A 1 147 ? -10.299 -4.912 -17.432 1.00 45.38 147 PRO A CA 1
ATOM 1126 C C . PRO A 1 147 ? -10.816 -4.186 -18.685 1.00 45.38 147 PRO A C 1
ATOM 1128 O O . PRO A 1 147 ? -11.096 -4.845 -19.693 1.00 45.38 147 PRO A O 1
ATOM 1131 N N . PRO A 1 148 ? -10.963 -2.847 -18.665 1.00 42.62 148 PRO A N 1
ATOM 1132 C CA . PRO A 1 148 ? -11.273 -2.106 -19.878 1.00 42.62 148 PRO A CA 1
ATOM 1133 C C . PRO A 1 148 ? -10.176 -2.386 -20.908 1.00 42.62 148 PRO A C 1
ATOM 1135 O O . PRO A 1 148 ? -8.986 -2.340 -20.593 1.00 42.62 148 PRO A O 1
ATOM 1138 N N . SER A 1 149 ? -10.580 -2.721 -22.134 1.00 38.91 149 SER A N 1
ATOM 1139 C CA . SER A 1 149 ? -9.663 -3.040 -23.224 1.00 38.91 149 SER A CA 1
ATOM 1140 C C . SER A 1 149 ? -8.700 -1.876 -23.445 1.00 38.91 149 SER A C 1
ATOM 1142 O O . SER A 1 149 ? -9.096 -0.830 -23.964 1.00 38.91 149 SER A O 1
ATOM 1144 N N . VAL A 1 150 ? -7.432 -2.050 -23.073 1.00 45.28 150 VAL A N 1
ATOM 1145 C CA . VAL A 1 150 ? -6.377 -1.113 -23.451 1.00 45.28 150 VAL A CA 1
ATOM 1146 C C . VAL A 1 150 ? -6.187 -1.274 -24.956 1.00 45.28 150 VAL A C 1
ATOM 1148 O O . VAL A 1 150 ? -5.593 -2.245 -25.425 1.00 45.28 150 VAL A O 1
ATOM 1151 N N . SER A 1 151 ? -6.759 -0.356 -25.737 1.00 37.78 151 SER A N 1
ATOM 1152 C CA . SER A 1 151 ? -6.471 -0.259 -27.164 1.00 37.78 151 SER A CA 1
ATOM 1153 C C . SER A 1 151 ? -4.961 -0.114 -27.322 1.00 37.78 151 SER A C 1
ATOM 1155 O O . SER A 1 151 ? -4.369 0.801 -26.749 1.00 37.78 151 SER A O 1
ATOM 1157 N N . LYS A 1 152 ? -4.348 -1.043 -28.063 1.00 37.66 152 LYS A N 1
ATOM 1158 C CA . LYS A 1 152 ? -2.920 -1.051 -28.391 1.00 37.66 152 LYS A CA 1
ATOM 1159 C C . LYS A 1 152 ? -2.480 0.369 -28.756 1.00 37.66 152 LYS A C 1
ATOM 1161 O O . LYS A 1 152 ? -2.923 0.901 -29.770 1.00 37.66 152 LYS A O 1
ATOM 1166 N N . PHE A 1 153 ? -1.621 0.975 -27.940 1.00 41.12 153 PHE A N 1
ATOM 1167 C CA . PHE A 1 153 ? -0.902 2.179 -28.336 1.00 41.12 153 PHE A CA 1
ATOM 1168 C C . PHE A 1 153 ? 0.048 1.780 -29.469 1.00 41.12 153 PHE A C 1
ATOM 1170 O O . PHE A 1 153 ? 1.142 1.271 -29.237 1.00 41.12 153 PHE A O 1
ATOM 1177 N N . THR A 1 154 ? -0.395 1.950 -30.712 1.00 37.06 154 THR A N 1
ATOM 1178 C CA . THR A 1 154 ? 0.496 1.991 -31.870 1.00 37.06 154 THR A CA 1
ATOM 1179 C C . THR A 1 154 ? 1.384 3.212 -31.704 1.00 37.06 154 THR A C 1
ATOM 1181 O O . THR A 1 154 ? 0.904 4.344 -31.762 1.00 37.06 154 THR A O 1
ATOM 1184 N N . ALA A 1 155 ? 2.673 2.979 -31.460 1.00 40.50 155 ALA A N 1
ATOM 1185 C CA . ALA A 1 155 ? 3.690 4.009 -31.558 1.00 40.50 155 ALA A CA 1
ATOM 1186 C C . ALA A 1 155 ? 3.635 4.593 -32.977 1.00 40.50 155 ALA A C 1
ATOM 1188 O O . ALA A 1 155 ? 3.997 3.926 -33.945 1.00 40.50 155 ALA A O 1
ATOM 1189 N N . ALA A 1 156 ? 3.126 5.816 -33.102 1.00 39.59 156 ALA A N 1
ATOM 1190 C CA . ALA A 1 156 ? 3.282 6.595 -34.315 1.00 39.59 156 ALA A CA 1
ATOM 1191 C C . ALA A 1 156 ? 4.741 7.060 -34.357 1.00 39.59 156 ALA A C 1
ATOM 1193 O O . ALA A 1 156 ? 5.152 7.924 -33.583 1.00 39.59 156 ALA A O 1
ATOM 1194 N N . THR A 1 157 ? 5.533 6.420 -35.212 1.00 39.41 157 THR A N 1
ATOM 1195 C CA . THR A 1 157 ? 6.829 6.934 -35.650 1.00 39.41 157 THR A CA 1
ATOM 1196 C C . THR A 1 157 ? 6.591 8.270 -36.352 1.00 39.41 157 THR A C 1
ATOM 1198 O O . THR A 1 157 ? 5.755 8.341 -37.255 1.00 39.41 157 THR A O 1
ATOM 1201 N N . VAL A 1 158 ? 7.293 9.310 -35.907 1.00 51.03 158 VAL A N 1
ATOM 1202 C CA . VAL A 1 158 ? 7.414 10.597 -36.608 1.00 51.03 158 VAL A CA 1
ATOM 1203 C C . VAL A 1 158 ? 8.741 10.607 -37.346 1.00 51.03 158 VAL A C 1
ATOM 1205 O O . VAL A 1 158 ? 9.718 10.093 -36.751 1.00 51.03 158 VAL A O 1
#

Foldseek 3Di:
DVVLLVLLLLLLVVVCCVVPVVQCDSVPDDDDDDDPPVVDDDDDQFCNLVSNVVSNCVSVVHFWDPLEDETFHAGSVQFGHADPDPQVSLQVSVVVRRQEYEHALVCVVVVVPDDCVSCPRHHYHHDGGSVVVVCRTRPPDDDPDDPDDPDDPDPDDD

Solvent-accessible surface area (backbone atoms only — not comparable to full-atom values): 9381 Å² total; per-residue (Å²): 64,74,63,32,54,54,42,18,51,52,34,32,46,56,51,41,42,75,77,40,72,83,62,52,53,81,75,78,50,90,82,85,90,83,72,84,64,82,88,58,88,75,68,58,49,37,51,13,49,52,50,22,51,53,51,45,27,62,63,66,73,44,83,57,60,83,45,60,42,66,47,15,21,52,46,78,86,34,39,37,34,62,61,84,60,58,66,62,53,44,48,49,38,53,73,71,65,37,42,31,40,38,38,17,48,81,38,48,63,64,56,69,73,48,60,60,89,60,54,64,86,51,48,76,45,70,31,59,38,48,66,58,52,48,55,69,33,64,45,94,64,96,66,96,69,80,74,80,83,77,73,79,82,74,81,78,83,128

Nearest PDB structures (foldseek):
  6wzv-assembly2_B  TM=9.879E-01  e=5.242E-20  Homo sapiens
  6wys-assembly1_A  TM=9.800E-01  e=3.549E-20  Homo sapiens
  6x27-assembly8_H  TM=9.886E-01  e=7.255E-20  Homo sapiens
  9cc3-assembly1_A  TM=9.933E-01  e=1.582E-19  Homo sapiens
  6wzv-assembly3_C  TM=9.529E-01  e=4.313E-20  Homo sapiens

Mean predicted aligned error: 7.07 Å

InterPro domains:
  IPR008268 Peptidase S16, active site [PS01046] (43-51)
  IPR008269 Peptidase S16, Lon proteolytic domain [PF05362] (1-138)
  IPR008269 Peptidase S16, Lon proteolytic domain [PS51786] (1-140)
  IPR014721 Small ribosomal subunit protein uS5 domain 2-type fold, subgroup [G3DSA:3.30.2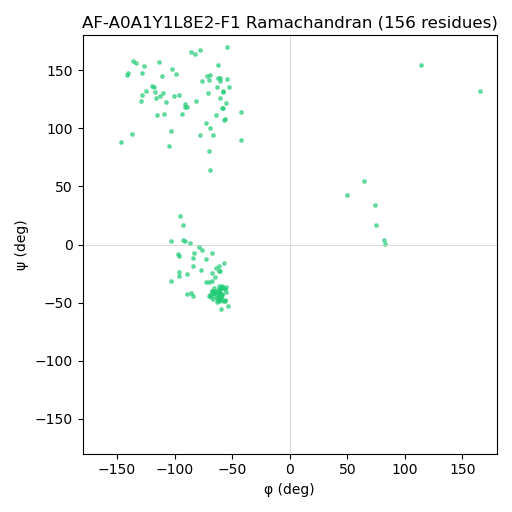30.10] (1-145)
  IPR020568 Ribosomal protein uS5 domain 2-type superfamily [SSF54211] (1-138)
  IPR027065 Lon protease [PTHR43718] (1-141)

Organism: Photinus pyralis (NCBI:txid7054)

Secondary structure (DSSP, 8-state):
-HHHHHHHHHHHHHHHHHH-TT--HHHHS------S-TTS---SSTTHHHHHHHHHHHHHT-PPPSSEEE--EE-TT-BEEP-S-HHHHHHHHHHTT-SEEEEEG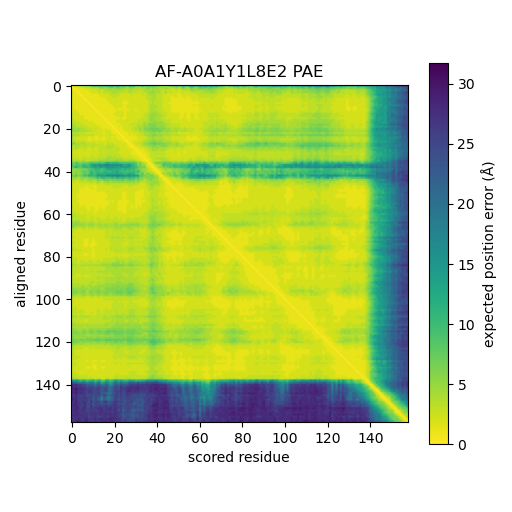GGHHHHHTS-HHHHTT-EEEEESBHHHHHHHHHS------PPP----------

pLDDT: mean 87.9, std 17.65, range [36.41, 98.62]

Sequence (158 aa):
MKESARIALTVARNYLRALDPENKFLENSHLHLHVPEGATPKDGPSAGCTIVTALLSLAKNEPIRQDVAMTGEISLMGKILPVGGIKEKTIAAKRSGVKCIILPEENKKDYNDLPQFITEGLEVHFVNNYNEIFDIVFSPATSTITPPSVSKFTAATV